Protein AF-A0A171C918-F1 (afdb_monomer_lite)

Foldseek 3Di:
DDPPPQDAPFDPDDPVVQLVVQQPDDPFKWKWKCLPRGIGTATADQPGDAQEDCDPCQVVCHPSHHDLVVFALDDPVPCRPRLLRNQLVCAVVVRQEIEMEIQPAVWDDCSACVVVPVNRHYSQSRHDAQGKYWYHYRVDDIDIHGHHPD

Radius of gyration: 14.29 Å; chains: 1; bounding box: 30×35×42 Å

Secondary structure (DSSP, 8-state):
--------------HHHHHHHHHT--SS-EEEEE-SS-EEEEE-STTS--SEE-SHHHHHT-TT-EEGGGSTT--TTTTTSHHHHHHHHHHHTT--EEEEEE--TT-S-TTTSSGGGTTSS-HHHHSPTT-EEEEEETTS-EEEEE----

Sequence (150 aa):
MLAATTPVLTHNTSGQACEVWTSQQTHLTSGVLDIQVDQIPLGSGENAGGFLSRDNNAALGVNGVVDWRSIPGMTKENYHHVEMQAAAYMRLNNIRLGRLYINYKSGACGYCDGRWYHGGVNIEDALPHGAQLWVTVAGGRTVRYVGNRS

Structure (mmCIF, N/CA/C/O backbone):
data_AF-A0A171C918-F1
#
_entry.id   AF-A0A171C918-F1
#
loop_
_atom_site.group_PDB
_atom_site.id
_atom_site.type_symbol
_atom_site.label_atom_id
_atom_site.label_alt_id
_atom_site.label_comp_id
_atom_site.label_asym_id
_atom_site.label_entity_id
_atom_site.label_seq_id
_atom_site.pdbx_PDB_ins_code
_atom_site.Cartn_x
_atom_site.Cartn_y
_atom_site.Cartn_z
_atom_site.occupancy
_atom_site.B_iso_or_equiv
_atom_site.auth_seq_id
_atom_site.auth_comp_id
_atom_site.auth_asym_id
_atom_site.auth_atom_id
_atom_site.pdbx_PDB_model_num
ATOM 1 N N . MET A 1 1 ? 3.866 -13.548 25.901 1.00 31.30 1 MET A N 1
ATOM 2 C CA . MET A 1 1 ? 4.312 -13.032 24.591 1.00 31.30 1 MET A CA 1
ATOM 3 C C . MET A 1 1 ? 3.409 -11.862 24.251 1.00 31.30 1 MET A C 1
ATOM 5 O O . MET A 1 1 ? 2.220 -12.081 24.077 1.00 31.30 1 MET A O 1
ATOM 9 N N . LEU A 1 2 ? 3.925 -10.636 24.298 1.00 29.80 2 LEU A N 1
ATOM 10 C CA . LEU A 1 2 ? 3.173 -9.426 23.959 1.00 29.80 2 LEU A CA 1
ATOM 11 C C . LEU A 1 2 ? 3.530 -9.062 22.520 1.00 29.80 2 LEU A C 1
ATOM 13 O O . LEU A 1 2 ? 4.706 -8.874 22.215 1.00 29.80 2 LEU A O 1
ATOM 17 N N . ALA A 1 3 ? 2.525 -9.042 21.645 1.00 34.91 3 ALA A N 1
ATOM 18 C CA . ALA A 1 3 ? 2.653 -8.539 20.287 1.00 34.91 3 ALA A CA 1
ATOM 19 C C . ALA A 1 3 ? 3.166 -7.096 20.356 1.00 34.91 3 ALA A C 1
ATOM 21 O O . ALA A 1 3 ? 2.568 -6.259 21.032 1.00 34.91 3 ALA A O 1
ATOM 22 N N . ALA A 1 4 ? 4.296 -6.824 19.708 1.00 36.75 4 ALA A N 1
ATOM 23 C CA . ALA A 1 4 ? 4.809 -5.474 19.567 1.00 36.75 4 ALA A CA 1
ATOM 24 C C . ALA A 1 4 ? 3.837 -4.698 18.671 1.00 36.75 4 ALA A C 1
ATOM 26 O O . ALA A 1 4 ? 3.878 -4.800 17.448 1.00 36.75 4 ALA A O 1
ATOM 27 N N . THR A 1 5 ? 2.919 -3.960 19.287 1.00 37.38 5 THR A N 1
ATOM 28 C CA . THR A 1 5 ? 2.162 -2.908 18.617 1.00 37.38 5 THR A CA 1
ATOM 29 C C . THR A 1 5 ? 3.162 -1.838 18.210 1.00 37.38 5 THR A C 1
ATOM 31 O O . THR A 1 5 ? 3.583 -1.041 19.050 1.00 37.38 5 THR A O 1
ATOM 34 N N . THR A 1 6 ? 3.594 -1.848 16.950 1.00 40.62 6 THR A N 1
ATOM 35 C CA . THR A 1 6 ? 4.313 -0.719 16.359 1.00 40.62 6 THR A CA 1
ATOM 36 C C . THR A 1 6 ? 3.424 0.514 16.535 1.00 40.62 6 THR A C 1
ATOM 38 O O . THR A 1 6 ? 2.308 0.514 16.010 1.00 40.62 6 THR A O 1
ATOM 41 N N . PRO A 1 7 ? 3.841 1.537 17.301 1.00 33.81 7 PRO A N 1
ATOM 42 C CA . PRO A 1 7 ? 3.036 2.733 17.463 1.00 33.81 7 PRO A CA 1
ATOM 43 C C . PRO A 1 7 ? 3.043 3.475 16.128 1.00 33.81 7 PRO A C 1
ATOM 45 O O . PRO A 1 7 ? 4.046 4.076 15.747 1.00 33.81 7 PRO A O 1
ATOM 48 N N . VAL A 1 8 ? 1.935 3.395 15.395 1.00 44.41 8 VAL A N 1
ATOM 49 C CA . VAL A 1 8 ? 1.686 4.300 14.277 1.00 44.41 8 VAL A CA 1
ATOM 50 C C . VAL A 1 8 ? 1.046 5.555 14.851 1.00 44.41 8 VAL A C 1
ATOM 52 O O . VAL A 1 8 ? 0.148 5.485 15.688 1.00 44.41 8 VAL A O 1
ATOM 55 N N . LEU A 1 9 ? 1.575 6.708 14.455 1.00 37.31 9 LEU A N 1
ATOM 56 C CA . LEU A 1 9 ? 1.106 8.012 14.894 1.00 37.31 9 LEU A CA 1
ATOM 57 C C . LEU A 1 9 ? -0.306 8.260 14.331 1.00 37.31 9 LEU A C 1
ATOM 59 O O . LEU A 1 9 ? -0.452 8.723 13.203 1.00 37.31 9 LEU A O 1
ATOM 63 N N . THR A 1 10 ? -1.331 7.940 15.118 1.00 37.72 10 THR A N 1
ATOM 64 C CA . THR A 1 10 ? -2.743 8.102 14.754 1.00 37.72 10 THR A CA 1
ATOM 65 C C . THR A 1 10 ? -3.112 9.572 14.566 1.00 37.72 10 THR A C 1
ATOM 67 O O . THR A 1 10 ? -3.018 10.352 15.518 1.00 37.72 10 THR A O 1
ATOM 70 N N . HIS A 1 11 ? -3.601 9.946 13.382 1.00 40.25 11 HIS A N 1
ATOM 71 C CA . HIS A 1 11 ? -4.280 11.224 13.145 1.00 40.25 11 HIS A CA 1
ATOM 72 C C . HIS A 1 11 ? -5.600 10.976 12.409 1.00 40.25 11 HIS A C 1
ATOM 74 O O . HIS A 1 11 ? -5.634 10.765 11.201 1.00 40.25 11 HIS A O 1
ATOM 80 N N . ASN A 1 12 ? -6.709 11.024 13.149 1.00 41.59 12 ASN A N 1
ATOM 81 C CA . ASN A 1 12 ? -8.053 10.997 12.579 1.00 41.59 12 ASN A CA 1
ATOM 82 C C . ASN A 1 12 ? -8.323 12.340 11.878 1.00 41.59 12 ASN A C 1
ATOM 84 O O . ASN A 1 12 ? -8.689 13.321 12.527 1.00 41.59 12 ASN A O 1
ATOM 88 N N . THR A 1 13 ? -8.076 12.411 10.570 1.00 53.38 13 THR A N 1
ATOM 89 C CA . THR A 1 13 ? -8.431 13.569 9.741 1.00 53.38 13 THR A CA 1
ATOM 90 C C . THR A 1 13 ? -9.342 13.146 8.584 1.00 53.38 13 THR A C 1
ATOM 92 O O . THR A 1 13 ? -9.686 11.977 8.438 1.00 53.38 13 THR A O 1
ATOM 95 N N . SER A 1 14 ? -9.852 14.084 7.791 1.00 62.09 14 SER A N 1
ATOM 96 C CA . SER A 1 14 ? -10.726 13.741 6.661 1.00 62.09 14 SER A CA 1
ATOM 97 C C . SER A 1 14 ? -9.904 13.296 5.446 1.00 62.09 14 SER A C 1
ATOM 99 O O . SER A 1 14 ? -8.754 13.702 5.288 1.00 62.09 14 SER A O 1
ATOM 101 N N . GLY A 1 15 ? -10.499 12.534 4.521 1.00 58.22 15 GLY A N 1
ATOM 102 C CA . GLY A 1 15 ? -9.825 12.160 3.268 1.00 58.22 15 GLY A CA 1
ATOM 103 C C . GLY A 1 15 ? -9.333 13.364 2.444 1.00 58.22 15 GLY A C 1
ATOM 104 O O . GLY A 1 15 ? -8.299 13.290 1.786 1.00 58.22 15 GLY A O 1
ATOM 105 N N . GLN A 1 16 ? -10.022 14.508 2.535 1.00 66.56 16 GLN A N 1
ATOM 106 C CA . GLN A 1 16 ? -9.586 15.767 1.920 1.00 66.56 16 GLN A CA 1
ATOM 107 C C . GLN A 1 16 ? -8.309 16.317 2.577 1.00 66.56 16 GLN A C 1
ATOM 109 O O . GLN A 1 16 ? -7.441 16.859 1.896 1.00 66.56 16 GLN A O 1
ATOM 114 N N . ALA A 1 17 ? -8.161 16.160 3.892 1.00 61.38 17 ALA A N 1
ATOM 115 C CA . ALA A 1 17 ? -6.951 16.561 4.595 1.00 61.38 17 ALA A CA 1
ATOM 116 C C . ALA A 1 17 ? -5.756 15.645 4.276 1.00 61.38 17 ALA A C 1
ATOM 118 O O . ALA A 1 17 ? -4.643 16.155 4.143 1.00 61.38 17 ALA A O 1
ATOM 119 N N . CYS A 1 18 ? -5.974 14.338 4.065 1.00 56.97 18 CYS A N 1
ATOM 120 C CA . CYS A 1 18 ? -4.938 13.420 3.562 1.00 56.97 18 CYS A CA 1
ATOM 121 C C . CYS A 1 18 ? -4.383 13.887 2.220 1.00 56.97 18 CYS A C 1
ATOM 123 O O . CYS A 1 18 ? -3.171 13.895 2.000 1.00 56.97 18 CYS A O 1
ATOM 125 N N . GLU A 1 19 ? -5.285 14.273 1.318 1.00 65.25 19 GLU A N 1
ATOM 126 C CA . GLU A 1 19 ? -4.944 14.734 -0.021 1.00 65.25 19 GLU A CA 1
ATOM 127 C C . GLU A 1 19 ? -4.115 16.024 0.031 1.00 65.25 19 GLU A C 1
ATOM 129 O O . GLU A 1 19 ? -3.059 16.101 -0.603 1.00 65.25 19 GLU A O 1
ATOM 134 N N . VAL A 1 20 ? -4.523 16.995 0.860 1.00 67.31 20 VAL A N 1
ATOM 135 C CA . VAL A 1 20 ? -3.756 18.231 1.080 1.00 67.31 20 VAL A CA 1
ATOM 136 C C . VAL A 1 20 ? -2.381 17.925 1.673 1.00 67.31 20 VAL A C 1
ATOM 138 O O . VAL A 1 20 ? -1.379 18.372 1.117 1.00 67.31 20 VAL A O 1
ATOM 141 N N . TRP A 1 21 ? -2.303 17.142 2.752 1.00 61.97 21 TRP A N 1
ATOM 142 C CA . TRP A 1 21 ? -1.031 16.827 3.410 1.00 61.97 21 TRP A CA 1
ATOM 143 C C . TRP A 1 21 ? -0.055 16.117 2.468 1.00 61.97 21 TRP A C 1
ATOM 145 O O . TRP A 1 21 ? 1.115 16.486 2.379 1.00 61.97 21 TRP A O 1
ATOM 155 N N . THR A 1 22 ? -0.559 15.151 1.701 1.00 60.28 22 THR A N 1
ATOM 156 C CA . THR A 1 22 ? 0.229 14.415 0.709 1.00 60.28 22 THR A CA 1
ATOM 157 C C . THR A 1 22 ? 0.736 15.345 -0.394 1.00 60.28 22 THR A C 1
ATOM 159 O O . THR A 1 22 ? 1.904 15.273 -0.772 1.00 60.28 22 THR A O 1
ATOM 162 N N . SER A 1 23 ? -0.103 16.269 -0.879 1.00 6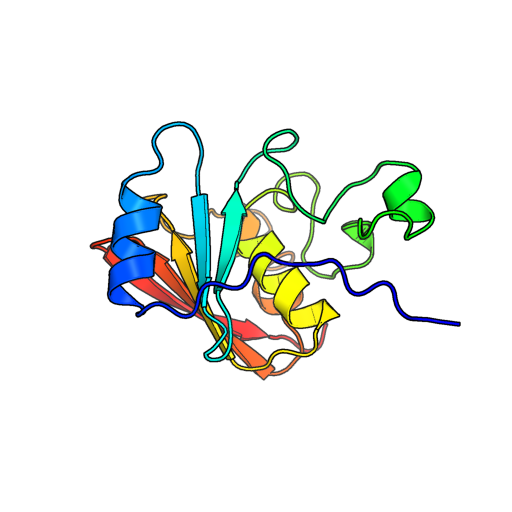1.53 23 SER A N 1
ATOM 163 C CA . SER A 1 23 ? 0.276 17.229 -1.927 1.00 61.53 23 SER A CA 1
ATOM 164 C C . SER A 1 23 ? 1.393 18.204 -1.521 1.00 61.53 23 SER A C 1
ATOM 166 O O . SER A 1 23 ? 2.064 18.755 -2.392 1.00 61.53 23 SER A O 1
ATOM 168 N N . GLN A 1 24 ? 1.611 18.405 -0.217 1.00 69.19 24 GLN A N 1
ATOM 169 C CA . GLN A 1 24 ? 2.633 19.304 0.332 1.00 69.19 24 GLN A CA 1
ATOM 170 C C . GLN A 1 24 ? 4.006 18.635 0.517 1.00 69.19 24 GLN A C 1
ATOM 172 O O . GLN A 1 24 ? 4.985 19.328 0.789 1.00 69.19 24 GLN A O 1
ATOM 177 N N . GLN A 1 25 ? 4.110 17.310 0.361 1.00 62.38 25 GLN A N 1
ATOM 178 C CA . GLN A 1 25 ? 5.384 16.591 0.451 1.00 62.38 25 GLN A CA 1
ATOM 179 C C . GLN A 1 25 ? 6.174 16.748 -0.860 1.00 62.38 25 GLN A C 1
ATOM 181 O O . GLN A 1 25 ? 5.711 16.325 -1.920 1.00 62.38 25 GLN A O 1
ATOM 186 N N . THR A 1 26 ? 7.363 17.360 -0.803 1.00 54.44 26 THR A N 1
ATOM 187 C CA . THR A 1 26 ? 8.119 17.805 -1.996 1.00 54.44 26 THR A CA 1
ATOM 188 C C . THR A 1 26 ? 9.366 16.984 -2.333 1.00 54.44 26 THR A C 1
ATOM 190 O O . THR A 1 26 ? 9.903 17.142 -3.427 1.00 54.44 26 THR A O 1
ATOM 193 N N . HIS A 1 27 ? 9.848 16.121 -1.432 1.00 48.88 27 HIS A N 1
ATOM 194 C CA . HIS A 1 27 ? 11.166 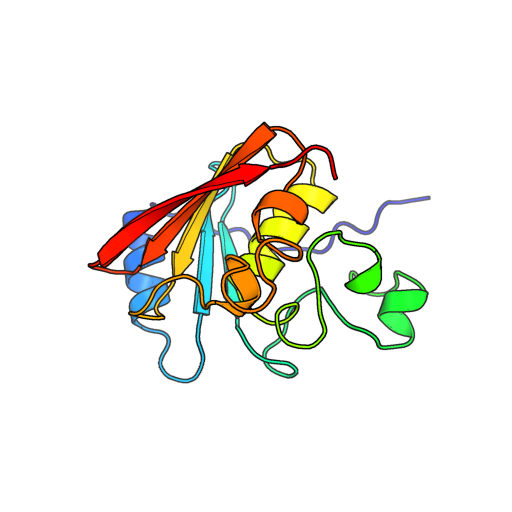15.482 -1.583 1.00 48.88 27 HIS A CA 1
ATOM 195 C C . HIS A 1 27 ? 11.130 13.990 -1.951 1.00 48.88 27 HIS A C 1
ATOM 197 O O . HIS A 1 27 ? 12.146 13.470 -2.403 1.00 48.88 27 HIS A O 1
ATOM 203 N N . LEU A 1 28 ? 9.984 13.311 -1.816 1.00 62.25 28 LEU A N 1
ATOM 204 C CA . LEU A 1 28 ? 9.794 11.889 -2.136 1.00 62.25 28 LEU A CA 1
ATOM 205 C C . LEU A 1 28 ? 8.356 11.634 -2.618 1.00 62.25 28 LEU A C 1
ATOM 207 O O . LEU A 1 28 ? 7.458 12.444 -2.371 1.00 62.25 28 LEU A O 1
ATOM 211 N N . THR A 1 29 ? 8.123 10.501 -3.295 1.00 67.38 29 THR A N 1
ATOM 212 C CA . THR A 1 29 ? 6.742 10.016 -3.449 1.00 67.38 29 THR A CA 1
ATOM 213 C C . THR A 1 29 ? 6.229 9.668 -2.056 1.00 67.38 29 THR A C 1
ATOM 215 O O . THR A 1 29 ? 6.830 8.851 -1.368 1.00 67.38 29 THR A O 1
ATOM 218 N N . SER A 1 30 ? 5.150 10.305 -1.630 1.00 80.75 30 SER A N 1
ATOM 219 C CA . SER A 1 30 ? 4.558 10.154 -0.304 1.00 80.75 30 SER A CA 1
ATOM 220 C C . SER A 1 30 ? 3.091 9.790 -0.440 1.00 80.75 30 SER A C 1
ATOM 222 O O . SER A 1 30 ? 2.457 10.083 -1.460 1.00 80.75 30 SER A O 1
ATOM 224 N N . GLY A 1 31 ? 2.548 9.174 0.602 1.00 82.75 31 GLY A N 1
ATOM 225 C CA . GLY A 1 31 ? 1.130 8.902 0.672 1.00 82.75 31 GLY A CA 1
ATOM 226 C C . GLY A 1 31 ? 0.593 8.768 2.083 1.00 82.75 31 GLY A C 1
ATOM 227 O O . GLY A 1 31 ? 1.342 8.680 3.051 1.00 82.75 31 GLY A O 1
ATOM 228 N N . VAL A 1 32 ? -0.730 8.754 2.178 1.00 87.31 32 VAL A N 1
ATOM 229 C CA . VAL A 1 32 ? -1.465 8.468 3.411 1.00 87.31 32 VAL A CA 1
ATOM 230 C C . VAL A 1 32 ? -2.443 7.353 3.120 1.00 87.31 32 VAL A C 1
ATOM 232 O O . VAL A 1 32 ? -3.305 7.496 2.251 1.00 87.31 32 VAL A O 1
ATOM 235 N N . LEU A 1 33 ? -2.307 6.244 3.837 1.00 90.56 33 LEU A N 1
ATOM 236 C CA . LEU A 1 33 ? -3.294 5.178 3.837 1.00 90.56 33 LEU A CA 1
ATOM 237 C C . LEU A 1 33 ? -4.354 5.490 4.898 1.00 90.56 33 LEU A C 1
ATOM 239 O O . LEU A 1 33 ? -4.087 5.384 6.088 1.00 90.56 33 LEU A O 1
ATOM 243 N N . ASP A 1 34 ? -5.552 5.843 4.453 1.00 90.31 34 ASP A N 1
ATOM 244 C CA . ASP A 1 34 ? -6.756 5.962 5.272 1.00 90.31 34 ASP A CA 1
ATOM 245 C C . ASP A 1 34 ? -7.451 4.596 5.360 1.00 90.31 34 ASP A C 1
ATOM 247 O O . ASP A 1 34 ? -7.860 4.020 4.346 1.00 90.31 34 ASP A O 1
ATOM 251 N N . ILE A 1 35 ? -7.568 4.063 6.575 1.00 87.44 35 ILE A N 1
ATOM 252 C CA . ILE A 1 35 ? -8.218 2.777 6.871 1.00 87.44 35 ILE A CA 1
ATOM 253 C C . ILE A 1 35 ? -9.526 2.967 7.653 1.00 87.44 35 ILE A C 1
ATOM 255 O O . ILE A 1 35 ? -9.967 2.062 8.362 1.00 87.44 35 ILE A O 1
ATOM 259 N N . GLN A 1 36 ? -10.152 4.142 7.517 1.00 82.62 36 GLN A N 1
ATOM 260 C CA . GLN A 1 36 ? -11.382 4.622 8.166 1.00 82.62 36 GLN A CA 1
ATOM 261 C C . GLN A 1 36 ? -11.249 4.944 9.654 1.00 82.62 36 GLN A C 1
ATOM 263 O O . GLN A 1 36 ? -11.843 5.908 10.129 1.00 82.62 36 GLN A O 1
ATOM 268 N N . VAL A 1 37 ? -10.507 4.129 10.399 1.00 79.19 37 VAL A N 1
ATOM 269 C CA . VAL A 1 37 ? -10.289 4.320 11.842 1.00 79.19 37 VAL A CA 1
ATOM 270 C C . VAL A 1 37 ? -8.955 4.989 12.153 1.00 79.19 37 VAL A C 1
ATOM 272 O O . VAL A 1 37 ? -8.763 5.469 13.267 1.00 79.19 37 VAL A O 1
ATOM 275 N N . ASP A 1 38 ? -8.047 5.009 11.179 1.00 80.50 38 ASP A N 1
ATOM 276 C CA . ASP A 1 38 ? -6.711 5.570 11.316 1.00 80.50 38 ASP A CA 1
ATOM 277 C C . ASP A 1 38 ? -6.137 5.986 9.957 1.00 80.50 38 ASP A C 1
ATOM 279 O O . ASP A 1 38 ? -6.655 5.611 8.898 1.00 80.50 38 ASP A O 1
ATOM 283 N N . GLN A 1 39 ? -5.049 6.747 10.006 1.00 82.06 39 GLN A N 1
ATOM 284 C CA . GLN A 1 39 ? -4.301 7.211 8.857 1.00 82.06 39 GLN A CA 1
ATOM 285 C C . GLN A 1 39 ? -2.811 6.974 9.028 1.00 82.06 39 GLN A C 1
ATOM 287 O O . GLN A 1 39 ? -2.179 7.459 9.963 1.00 82.06 39 GLN A O 1
ATOM 292 N N . ILE A 1 40 ? -2.247 6.255 8.067 1.00 84.31 40 ILE A N 1
ATOM 293 C CA . ILE A 1 40 ? -0.875 5.775 8.111 1.00 84.31 40 ILE A CA 1
ATOM 294 C C . ILE A 1 40 ? -0.058 6.574 7.091 1.00 84.31 40 ILE A C 1
ATOM 296 O O . ILE A 1 40 ? -0.256 6.387 5.884 1.00 84.31 40 ILE A O 1
ATOM 300 N N . PRO A 1 41 ? 0.841 7.477 7.522 1.00 84.38 41 PRO A N 1
ATOM 301 C CA . PRO A 1 41 ? 1.739 8.166 6.606 1.00 84.38 41 PRO A CA 1
ATOM 302 C C . PRO A 1 41 ? 2.790 7.191 6.062 1.00 84.38 41 PRO A C 1
ATOM 304 O O . PRO A 1 41 ? 3.397 6.428 6.812 1.00 84.38 41 PRO A O 1
ATOM 307 N N . LEU A 1 42 ? 3.016 7.234 4.751 1.00 84.25 42 LEU A N 1
ATOM 308 C CA . LEU A 1 42 ? 3.945 6.374 4.022 1.00 84.25 42 LEU A CA 1
ATOM 309 C C . LEU A 1 42 ? 4.864 7.224 3.139 1.00 84.25 42 LEU A C 1
ATOM 311 O O . LEU A 1 42 ? 4.435 8.195 2.510 1.00 84.25 42 LEU A O 1
ATOM 315 N N . GLY A 1 43 ? 6.134 6.838 3.064 1.00 77.62 43 GLY A N 1
ATOM 316 C CA . GLY A 1 43 ? 7.135 7.458 2.198 1.00 77.62 43 GLY A CA 1
ATOM 317 C C . GLY A 1 43 ? 7.763 6.424 1.276 1.00 77.62 43 GLY A C 1
ATOM 318 O O . GLY A 1 43 ? 8.005 5.294 1.687 1.00 77.62 43 GLY A O 1
ATOM 319 N N . SER A 1 44 ? 8.018 6.803 0.026 1.00 75.19 44 SER A N 1
ATOM 320 C CA . SER A 1 44 ? 8.702 5.959 -0.947 1.00 75.19 44 SER A CA 1
ATOM 321 C C . SER A 1 44 ? 10.208 6.159 -0.880 1.00 75.19 44 SER A C 1
ATOM 323 O O . SER A 1 44 ? 10.680 7.292 -0.953 1.00 75.19 44 SER A O 1
ATOM 325 N N . GLY A 1 45 ? 10.960 5.060 -0.864 1.00 67.50 45 GLY A N 1
ATOM 326 C CA . GLY A 1 45 ? 12.418 5.057 -1.002 1.00 67.50 45 GLY A CA 1
ATOM 327 C C . GLY A 1 45 ? 13.097 4.102 -0.030 1.00 67.50 45 GLY A C 1
ATOM 328 O O . GLY A 1 45 ? 12.678 3.970 1.114 1.00 67.50 45 GLY A O 1
ATOM 329 N N . GLU A 1 46 ? 14.185 3.465 -0.466 1.00 61.44 46 GLU A N 1
ATOM 330 C CA . GLU A 1 46 ? 14.913 2.468 0.338 1.00 61.44 46 GLU A CA 1
ATOM 331 C C . GLU A 1 46 ? 15.424 3.026 1.682 1.00 61.44 46 GLU A C 1
ATOM 333 O O . GLU A 1 46 ? 15.558 2.280 2.646 1.00 61.44 46 GLU A O 1
ATOM 338 N N . ASN A 1 47 ? 15.646 4.347 1.753 1.00 58.88 47 ASN A N 1
ATOM 339 C CA . ASN A 1 47 ? 16.103 5.078 2.943 1.00 58.88 47 ASN A CA 1
ATOM 340 C C . ASN A 1 47 ? 15.066 6.084 3.483 1.00 58.88 47 ASN A C 1
ATOM 342 O O . ASN A 1 47 ? 15.379 6.880 4.364 1.00 58.88 47 ASN A O 1
ATOM 346 N N . ALA A 1 48 ? 13.849 6.098 2.931 1.00 55.38 48 ALA A N 1
ATOM 347 C CA . ALA A 1 48 ? 12.813 7.087 3.245 1.00 55.38 48 ALA A CA 1
ATOM 348 C C . ALA A 1 48 ? 12.013 6.777 4.521 1.00 55.38 48 ALA A C 1
ATOM 350 O O . ALA A 1 48 ? 11.127 7.544 4.898 1.00 55.38 48 ALA A O 1
ATOM 351 N N . GLY A 1 49 ? 12.316 5.653 5.174 1.00 55.06 49 GLY A N 1
ATOM 352 C CA . GLY A 1 49 ? 11.466 5.069 6.203 1.00 55.06 49 GLY A CA 1
ATOM 353 C C . GLY A 1 49 ? 10.376 4.167 5.612 1.00 55.06 49 GLY A C 1
ATOM 354 O O . GLY A 1 49 ? 10.036 4.242 4.434 1.00 55.06 49 GLY A O 1
ATOM 355 N N . GLY A 1 50 ? 9.878 3.267 6.456 1.00 65.94 50 GLY A N 1
ATOM 356 C CA . GLY A 1 50 ? 8.935 2.197 6.130 1.00 65.94 50 GLY A CA 1
ATOM 357 C C . GLY A 1 50 ? 9.085 1.060 7.144 1.00 65.94 50 GLY A C 1
ATOM 358 O O . GLY A 1 50 ? 10.056 1.025 7.897 1.00 65.94 50 GLY A O 1
ATOM 359 N N . PHE A 1 51 ? 8.132 0.129 7.189 1.00 77.19 51 PHE A N 1
ATOM 360 C CA . PHE A 1 51 ? 8.205 -1.042 8.080 1.00 77.19 51 PHE A CA 1
ATOM 361 C C . PHE A 1 51 ? 8.675 -2.310 7.347 1.00 77.19 51 PHE A C 1
ATOM 363 O O . PHE A 1 51 ? 8.698 -3.388 7.929 1.00 77.19 51 PHE A O 1
ATOM 370 N N . LEU A 1 52 ? 9.052 -2.193 6.071 1.00 82.25 52 LEU A N 1
ATOM 371 C CA . LEU A 1 52 ? 9.529 -3.292 5.236 1.00 82.25 52 LEU A CA 1
ATOM 372 C C . LEU A 1 52 ? 11.026 -3.137 4.970 1.00 82.25 52 LEU A C 1
ATOM 374 O O . LEU A 1 52 ? 11.465 -2.098 4.482 1.00 82.25 52 LEU A O 1
ATOM 378 N N . SER A 1 53 ? 11.808 -4.174 5.253 1.00 79.62 53 SER A N 1
ATOM 379 C CA . SER A 1 53 ? 13.258 -4.178 5.023 1.00 79.62 53 SER A CA 1
ATOM 380 C C . SER A 1 53 ? 13.742 -5.576 4.635 1.00 79.62 53 SER A C 1
ATOM 382 O O . SER A 1 53 ? 12.974 -6.531 4.558 1.00 79.62 53 SER A O 1
ATOM 384 N N . ARG A 1 54 ? 15.038 -5.688 4.350 1.00 73.62 54 ARG A N 1
ATOM 385 C CA . ARG A 1 54 ? 15.774 -6.944 4.144 1.00 73.62 54 ARG A CA 1
ATOM 386 C C . ARG A 1 54 ? 16.911 -7.120 5.164 1.00 73.62 54 ARG A C 1
ATOM 388 O O . ARG A 1 54 ? 17.660 -8.094 5.095 1.00 73.62 54 ARG A O 1
ATOM 395 N N . ASP A 1 55 ? 17.080 -6.176 6.081 1.00 74.25 55 ASP A N 1
ATOM 396 C CA . ASP A 1 55 ? 18.113 -6.275 7.106 1.00 74.25 55 ASP A CA 1
ATOM 397 C C . ASP A 1 55 ? 17.850 -7.426 8.096 1.00 74.25 55 ASP A C 1
ATOM 399 O O . ASP A 1 55 ? 16.795 -8.069 8.115 1.00 74.25 55 ASP A O 1
ATOM 403 N N . ASN A 1 56 ? 18.845 -7.700 8.937 1.00 69.56 56 ASN A N 1
ATOM 404 C CA . ASN A 1 56 ? 18.745 -8.756 9.940 1.00 69.56 56 ASN A CA 1
ATOM 405 C C . ASN A 1 56 ? 17.639 -8.486 10.973 1.00 69.56 56 ASN A C 1
ATOM 407 O O . ASN A 1 56 ? 17.140 -9.439 11.566 1.00 69.56 56 ASN A O 1
ATOM 411 N N . ASN A 1 57 ? 17.225 -7.231 11.180 1.00 69.38 57 ASN A N 1
ATOM 412 C CA . ASN A 1 57 ? 16.127 -6.921 12.092 1.00 69.38 57 ASN A CA 1
ATOM 413 C C . ASN A 1 57 ? 14.790 -7.394 11.506 1.00 69.38 57 ASN A C 1
ATOM 415 O O . ASN A 1 57 ? 13.991 -7.990 12.224 1.00 69.38 57 ASN A O 1
ATOM 419 N N . ALA A 1 58 ? 14.598 -7.222 10.197 1.00 70.00 58 ALA A N 1
ATOM 420 C CA . ALA A 1 58 ? 13.441 -7.716 9.455 1.00 70.00 58 ALA A CA 1
ATOM 421 C C . ALA A 1 58 ? 13.340 -9.250 9.479 1.00 70.00 58 ALA A C 1
ATOM 423 O O . ALA A 1 58 ? 12.263 -9.803 9.694 1.00 70.00 58 ALA A O 1
ATOM 424 N N . ALA A 1 59 ? 14.474 -9.942 9.315 1.00 64.12 59 ALA A N 1
ATOM 425 C CA . ALA A 1 59 ? 14.535 -11.405 9.381 1.00 64.12 59 ALA A CA 1
ATOM 426 C C . ALA A 1 59 ? 14.195 -11.955 10.778 1.00 64.12 59 ALA A C 1
ATOM 428 O O . ALA A 1 59 ? 13.669 -13.060 10.901 1.00 64.12 59 ALA A O 1
ATOM 429 N N . LEU A 1 60 ? 14.498 -11.187 11.827 1.00 66.25 60 LEU A N 1
ATOM 430 C CA . LEU A 1 60 ? 14.234 -11.543 13.222 1.00 66.25 60 LEU A CA 1
ATOM 431 C C . LEU A 1 60 ? 12.894 -10.991 13.743 1.00 66.25 60 LEU A C 1
ATOM 433 O O . LEU A 1 60 ? 12.525 -11.290 14.878 1.00 66.25 60 LEU A O 1
ATOM 437 N N . GLY A 1 61 ? 12.170 -10.192 12.948 1.00 64.06 61 GLY A N 1
ATOM 438 C CA . GLY A 1 61 ? 10.915 -9.546 13.346 1.00 64.06 61 GLY A CA 1
ATOM 439 C C . GLY A 1 61 ? 11.067 -8.563 14.512 1.00 64.06 61 GLY A C 1
ATOM 440 O O . GLY A 1 61 ? 10.131 -8.367 15.289 1.00 64.06 61 GLY A O 1
ATOM 441 N N . VAL A 1 62 ? 12.253 -7.976 14.684 1.00 62.62 62 VAL A N 1
ATOM 442 C CA . VAL A 1 62 ? 12.547 -7.049 15.786 1.00 62.62 62 VAL A CA 1
ATOM 443 C C . VAL A 1 62 ? 12.351 -5.598 15.341 1.00 62.62 62 VAL A C 1
ATOM 445 O O . VAL A 1 62 ? 12.527 -5.256 14.174 1.00 62.62 62 VAL A O 1
ATOM 448 N N . ASN A 1 63 ? 11.970 -4.730 16.283 1.00 64.75 63 ASN A N 1
ATOM 449 C CA . ASN A 1 63 ? 11.710 -3.297 16.065 1.00 64.75 63 ASN A CA 1
ATOM 450 C C . ASN A 1 63 ? 10.564 -2.971 15.088 1.00 64.75 63 ASN A C 1
ATOM 452 O O . ASN A 1 63 ? 10.524 -1.877 14.531 1.00 64.75 63 ASN A O 1
ATOM 456 N N . GLY A 1 64 ? 9.620 -3.898 14.891 1.00 68.31 64 GLY A N 1
ATOM 457 C CA . GLY A 1 64 ? 8.446 -3.663 14.043 1.00 68.31 64 GLY A CA 1
ATOM 458 C C . GLY A 1 64 ? 8.750 -3.645 12.541 1.00 68.31 64 GLY A C 1
ATOM 459 O O . GLY A 1 64 ? 7.923 -3.163 11.771 1.00 68.31 64 GLY A O 1
ATOM 460 N N . VAL A 1 65 ? 9.915 -4.161 12.133 1.00 77.00 65 VAL A N 1
ATOM 461 C CA . VAL A 1 65 ? 10.328 -4.285 10.732 1.00 77.00 65 VAL A CA 1
ATOM 462 C C . VAL A 1 65 ? 10.034 -5.699 10.227 1.00 77.00 65 VAL A C 1
ATOM 464 O O . VAL A 1 65 ? 10.271 -6.683 10.925 1.00 77.00 65 VAL A O 1
ATOM 467 N N . VAL A 1 66 ? 9.523 -5.802 9.004 1.00 83.19 66 VAL A N 1
ATOM 468 C CA . VAL A 1 66 ? 9.070 -7.042 8.367 1.00 83.19 66 VAL A CA 1
ATOM 469 C C . VAL A 1 66 ? 9.898 -7.316 7.114 1.00 83.19 66 VAL A C 1
ATOM 471 O O . VAL A 1 66 ? 10.158 -6.405 6.325 1.00 83.19 66 VAL A O 1
ATOM 474 N N . ASP A 1 67 ? 10.315 -8.572 6.909 1.00 87.75 67 ASP A N 1
ATOM 475 C CA . ASP A 1 67 ? 10.959 -8.974 5.652 1.00 87.75 67 ASP A CA 1
ATOM 476 C C . ASP A 1 67 ? 9.934 -8.925 4.519 1.00 87.75 67 ASP A C 1
ATOM 478 O O . ASP A 1 67 ? 8.977 -9.705 4.504 1.00 87.75 67 ASP A O 1
ATOM 482 N N . TRP A 1 68 ? 10.139 -8.036 3.546 1.00 87.06 68 TRP A N 1
ATOM 483 C CA . TRP A 1 68 ? 9.222 -7.882 2.414 1.00 87.06 68 TRP A CA 1
ATOM 484 C C . TRP A 1 68 ? 9.051 -9.173 1.606 1.00 87.06 68 TRP A C 1
ATOM 486 O O . TRP A 1 68 ? 8.003 -9.377 1.006 1.00 87.06 68 TRP A O 1
ATOM 496 N N . ARG A 1 69 ? 10.026 -10.095 1.636 1.00 88.44 69 ARG A N 1
ATOM 497 C CA . ARG A 1 69 ? 9.927 -11.399 0.951 1.00 88.44 69 ARG A CA 1
ATOM 498 C C . ARG A 1 69 ? 8.865 -12.321 1.549 1.00 88.44 69 ARG A C 1
ATOM 500 O O . ARG A 1 69 ? 8.506 -13.309 0.919 1.00 88.44 69 ARG A O 1
ATOM 507 N N . SER A 1 70 ? 8.380 -12.020 2.753 1.00 88.19 70 SER A N 1
ATOM 508 C CA . SER A 1 70 ? 7.256 -12.734 3.369 1.00 88.19 70 SER A CA 1
ATOM 509 C C . SER A 1 70 ? 5.888 -12.267 2.857 1.00 88.19 70 SER A C 1
ATOM 511 O O . SER A 1 70 ? 4.878 -12.915 3.135 1.00 88.19 70 SER A O 1
ATOM 513 N N . ILE A 1 71 ? 5.841 -11.164 2.102 1.00 89.94 71 ILE A N 1
ATOM 514 C CA . ILE A 1 71 ? 4.617 -10.602 1.536 1.00 89.94 71 ILE A CA 1
ATOM 515 C C . ILE A 1 71 ? 4.543 -10.961 0.043 1.00 89.94 71 ILE A C 1
ATOM 517 O O . ILE A 1 71 ? 5.460 -10.618 -0.709 1.00 89.94 71 ILE A O 1
ATOM 521 N N . PRO A 1 72 ? 3.474 -11.634 -0.424 1.00 91.56 72 PRO A N 1
ATOM 522 C CA . PRO A 1 72 ? 3.311 -11.921 -1.847 1.00 91.56 72 PRO A CA 1
ATOM 523 C C . PRO A 1 72 ? 3.243 -10.635 -2.682 1.00 91.56 72 PRO A C 1
ATOM 525 O O . PRO A 1 72 ? 2.856 -9.580 -2.186 1.00 91.56 72 PRO A O 1
ATOM 528 N N . GLY A 1 73 ? 3.647 -10.707 -3.951 1.00 89.19 73 GLY A N 1
ATOM 529 C CA . GLY A 1 73 ? 3.642 -9.546 -4.850 1.00 89.19 73 GLY A CA 1
ATOM 530 C C . GLY A 1 73 ? 4.736 -8.505 -4.580 1.00 89.19 73 GLY A C 1
ATOM 531 O O . GLY A 1 73 ? 4.781 -7.484 -5.265 1.00 89.19 73 GLY A O 1
ATOM 532 N N . MET A 1 74 ? 5.637 -8.734 -3.618 1.00 90.06 74 MET A N 1
ATOM 533 C CA . MET A 1 74 ? 6.759 -7.830 -3.356 1.00 90.06 74 MET A CA 1
ATOM 534 C C . MET A 1 74 ? 8.040 -8.234 -4.079 1.00 90.06 74 MET A C 1
ATOM 536 O O . MET A 1 74 ? 8.396 -9.410 -4.168 1.00 90.06 74 MET A O 1
ATOM 540 N N . THR A 1 75 ? 8.767 -7.226 -4.550 1.00 88.00 75 THR A N 1
ATOM 541 C CA . THR A 1 75 ? 10.077 -7.338 -5.196 1.00 88.00 75 THR A CA 1
ATOM 542 C C . THR A 1 75 ? 11.027 -6.275 -4.661 1.00 88.00 75 THR A C 1
ATOM 544 O O . THR A 1 75 ? 10.621 -5.338 -3.972 1.00 88.00 75 THR A O 1
ATOM 547 N N . LYS A 1 76 ? 12.314 -6.382 -5.014 1.00 85.81 76 LYS A N 1
ATOM 548 C CA . LYS A 1 76 ? 13.310 -5.355 -4.671 1.00 85.81 76 LYS A CA 1
ATOM 549 C C . LYS A 1 76 ? 12.960 -3.999 -5.284 1.00 85.81 76 LYS A C 1
ATOM 551 O O . LYS A 1 76 ? 13.213 -2.970 -4.671 1.00 85.81 76 LYS A O 1
ATOM 556 N N . GLU A 1 77 ? 12.362 -4.011 -6.468 1.00 85.38 77 GLU A N 1
ATOM 557 C CA . GLU A 1 77 ? 12.017 -2.815 -7.227 1.00 85.38 77 GLU A CA 1
ATOM 558 C C . GLU A 1 77 ? 10.775 -2.101 -6.686 1.00 85.38 77 GLU A C 1
ATOM 560 O O . GLU A 1 77 ? 10.590 -0.933 -7.008 1.00 85.38 77 GLU A O 1
ATOM 565 N N . ASN A 1 78 ? 9.915 -2.772 -5.904 1.00 88.38 78 ASN A N 1
ATOM 566 C CA . ASN A 1 78 ? 8.622 -2.207 -5.510 1.00 88.38 78 ASN A CA 1
ATOM 567 C C . ASN A 1 78 ? 8.356 -2.150 -3.999 1.00 88.38 78 ASN A C 1
ATOM 569 O O . ASN A 1 78 ? 7.502 -1.365 -3.595 1.00 88.38 78 ASN A O 1
ATOM 573 N N . TYR A 1 79 ? 9.062 -2.918 -3.156 1.00 87.31 79 TYR A N 1
ATOM 574 C CA . TYR A 1 79 ? 8.709 -3.042 -1.730 1.00 87.31 79 TYR A CA 1
ATOM 575 C C . TYR A 1 79 ? 8.711 -1.698 -0.991 1.00 87.31 79 TYR A C 1
ATOM 577 O O . TYR A 1 79 ? 7.968 -1.500 -0.032 1.00 87.31 79 TYR A O 1
ATOM 585 N N . HIS A 1 80 ? 9.562 -0.778 -1.443 1.00 86.12 80 HIS A N 1
ATOM 586 C CA . HIS A 1 80 ? 9.743 0.538 -0.857 1.00 86.12 80 HIS A CA 1
ATOM 587 C C . HIS A 1 80 ? 8.774 1.580 -1.429 1.00 86.12 80 HIS A C 1
ATOM 589 O O . HIS A 1 80 ? 8.791 2.710 -0.957 1.00 86.12 80 HIS A O 1
ATOM 595 N N . HIS A 1 81 ? 7.933 1.244 -2.411 1.00 89.25 81 HIS A N 1
ATOM 596 C CA . HIS A 1 81 ? 6.906 2.145 -2.933 1.00 89.25 81 HIS A CA 1
ATOM 597 C C . HIS A 1 81 ? 5.702 2.221 -1.986 1.00 89.25 81 HIS A C 1
ATOM 599 O O . HIS A 1 81 ? 5.335 1.239 -1.335 1.00 89.25 81 HIS A O 1
ATOM 605 N N . VAL A 1 82 ? 5.060 3.388 -1.918 1.00 89.94 82 VAL A N 1
ATOM 606 C CA . VAL A 1 82 ? 3.959 3.652 -0.974 1.00 89.94 82 VAL A CA 1
ATOM 607 C C . VAL A 1 82 ? 2.760 2.726 -1.183 1.00 89.94 82 VAL A C 1
ATOM 609 O O . VAL A 1 82 ? 2.107 2.344 -0.216 1.00 89.94 82 VAL A O 1
ATOM 612 N N . GLU A 1 83 ? 2.493 2.307 -2.419 1.00 92.81 83 GLU A N 1
ATOM 613 C CA . GLU A 1 83 ? 1.412 1.385 -2.769 1.00 92.81 83 GLU A CA 1
ATOM 614 C C . GLU A 1 83 ? 1.636 0.002 -2.157 1.00 92.81 83 GLU A C 1
ATOM 616 O O . GLU A 1 83 ? 0.722 -0.588 -1.579 1.00 92.81 83 GLU A O 1
ATOM 621 N N . MET A 1 84 ? 2.874 -0.486 -2.239 1.00 92.69 84 MET A N 1
ATOM 622 C CA . MET A 1 84 ? 3.258 -1.799 -1.728 1.00 92.69 84 MET A CA 1
ATOM 623 C C . MET A 1 84 ? 3.330 -1.792 -0.202 1.00 92.69 84 MET A C 1
ATOM 625 O O . MET A 1 84 ? 2.834 -2.719 0.442 1.00 92.69 84 MET A O 1
ATOM 629 N N . GLN A 1 85 ? 3.857 -0.717 0.390 1.00 91.62 85 GLN A N 1
ATOM 630 C CA . GLN A 1 85 ? 3.836 -0.528 1.841 1.00 91.62 85 GLN A CA 1
ATOM 631 C C . GLN A 1 85 ? 2.401 -0.479 2.387 1.00 91.62 85 GLN A C 1
ATOM 633 O O . GLN A 1 85 ? 2.109 -1.127 3.392 1.00 91.62 85 GLN A O 1
ATOM 638 N N . ALA A 1 86 ? 1.482 0.217 1.708 1.00 93.75 86 ALA A N 1
ATOM 639 C CA . ALA A 1 86 ? 0.074 0.260 2.098 1.00 93.75 86 ALA A CA 1
ATOM 640 C C . ALA A 1 86 ? -0.585 -1.126 2.036 1.00 93.75 86 ALA A C 1
ATOM 642 O O . ALA A 1 86 ? -1.246 -1.540 2.990 1.00 93.75 86 ALA A O 1
ATOM 643 N N . ALA A 1 87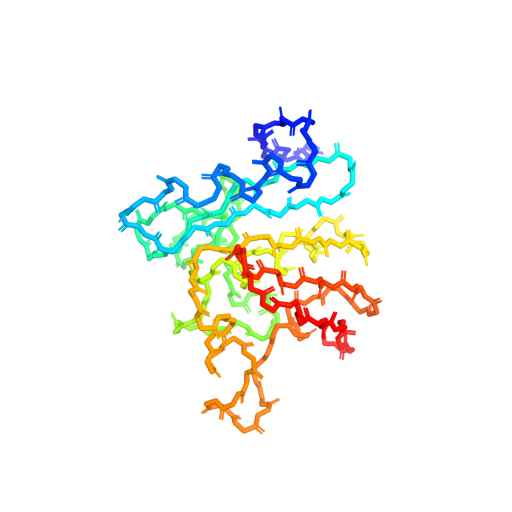 ? -0.374 -1.863 0.941 1.00 95.12 87 ALA A N 1
ATOM 644 C CA . ALA A 1 87 ? -0.928 -3.203 0.770 1.00 95.12 87 ALA A CA 1
ATOM 645 C C . ALA A 1 87 ? -0.421 -4.179 1.847 1.00 95.12 87 ALA A C 1
ATOM 647 O O . ALA A 1 87 ? -1.229 -4.856 2.489 1.00 95.12 87 ALA A O 1
ATOM 648 N N . ALA A 1 88 ? 0.888 -4.185 2.130 1.00 92.88 88 ALA A N 1
ATOM 649 C CA . ALA A 1 88 ? 1.446 -4.988 3.219 1.00 92.88 88 ALA A CA 1
ATOM 650 C C . ALA A 1 88 ? 0.904 -4.584 4.586 1.00 92.88 88 ALA A C 1
ATOM 652 O O . ALA A 1 88 ? 0.608 -5.463 5.396 1.00 92.88 88 ALA A O 1
ATOM 653 N N . TYR A 1 89 ? 0.746 -3.283 4.849 1.00 92.31 89 TYR A N 1
ATOM 654 C CA . TYR A 1 89 ? 0.203 -2.818 6.121 1.00 92.31 89 TYR A CA 1
ATOM 655 C C . TYR A 1 89 ? -1.210 -3.365 6.313 1.00 92.31 89 TYR A C 1
ATOM 657 O O . TYR A 1 89 ? -1.528 -3.925 7.364 1.00 92.31 89 TYR A O 1
ATOM 665 N N . MET A 1 90 ? -2.038 -3.290 5.267 1.00 94.88 90 MET A N 1
ATOM 666 C CA . MET A 1 90 ? -3.368 -3.888 5.282 1.00 94.88 90 MET A CA 1
ATOM 667 C C . MET A 1 90 ? -3.315 -5.403 5.503 1.00 94.88 90 MET A C 1
ATOM 669 O O . MET A 1 90 ? -4.089 -5.915 6.309 1.00 94.88 90 MET A O 1
ATOM 673 N N . ARG A 1 91 ? -2.402 -6.126 4.841 1.00 94.19 91 ARG A N 1
ATOM 674 C CA . ARG A 1 91 ? -2.269 -7.589 4.964 1.00 94.19 91 ARG A CA 1
ATOM 675 C C . ARG A 1 91 ? -1.882 -8.026 6.367 1.00 94.19 91 ARG A C 1
ATOM 677 O O . ARG A 1 91 ? -2.561 -8.870 6.948 1.00 94.19 91 ARG A O 1
ATOM 684 N N . LEU A 1 92 ? -0.833 -7.429 6.917 1.00 90.81 92 LEU A N 1
ATOM 685 C CA . LEU A 1 92 ? -0.299 -7.771 8.235 1.00 90.81 92 LEU A CA 1
ATOM 686 C C . LEU A 1 92 ? -1.285 -7.458 9.364 1.00 90.81 92 LEU A C 1
ATOM 688 O O . LEU A 1 92 ? -1.287 -8.147 10.379 1.00 90.81 92 LEU A O 1
ATOM 692 N N . ASN A 1 93 ? -2.157 -6.467 9.160 1.00 90.69 93 ASN A N 1
ATOM 693 C CA . ASN A 1 93 ? -3.177 -6.064 10.128 1.00 90.69 93 ASN A CA 1
ATOM 694 C C . ASN A 1 93 ? -4.593 -6.563 9.772 1.00 90.69 93 ASN A C 1
ATOM 696 O O . ASN A 1 93 ? -5.561 -6.177 10.424 1.00 90.69 93 ASN A O 1
ATOM 700 N N . ASN A 1 94 ? -4.741 -7.421 8.752 1.00 92.50 94 ASN A N 1
ATOM 701 C CA . ASN A 1 94 ? -6.024 -7.969 8.283 1.00 92.50 94 ASN A CA 1
ATOM 702 C C . ASN A 1 94 ? -7.099 -6.897 7.972 1.00 92.50 94 ASN A C 1
ATOM 704 O O . ASN A 1 94 ? -8.300 -7.107 8.174 1.00 92.50 94 ASN A O 1
ATOM 708 N N . ILE A 1 95 ? -6.678 -5.744 7.454 1.00 93.94 95 ILE A N 1
ATOM 709 C CA . ILE A 1 95 ? -7.565 -4.637 7.088 1.00 93.94 95 ILE A CA 1
ATOM 710 C C . ILE A 1 95 ? -8.203 -4.918 5.725 1.00 93.94 95 ILE A C 1
ATOM 712 O O . ILE A 1 95 ? -7.529 -5.281 4.763 1.00 93.94 95 ILE A O 1
ATOM 716 N N . ARG A 1 96 ? -9.523 -4.733 5.629 1.00 95.75 96 ARG A N 1
ATOM 717 C CA . ARG A 1 96 ? -10.309 -5.112 4.440 1.00 95.75 96 ARG A CA 1
ATOM 718 C C . ARG A 1 96 ? -10.613 -3.974 3.479 1.00 95.75 96 ARG A C 1
ATOM 720 O O . ARG A 1 96 ? -10.938 -4.239 2.327 1.00 95.75 96 ARG A O 1
ATOM 727 N N . LEU A 1 97 ? -10.520 -2.734 3.937 1.00 96.19 97 LEU A N 1
ATOM 728 C CA . LEU A 1 97 ? -10.873 -1.550 3.165 1.00 96.19 97 LEU A CA 1
ATOM 729 C C . LEU A 1 97 ? -9.864 -0.452 3.482 1.00 96.19 97 LEU A C 1
ATOM 731 O O . LEU A 1 97 ? -9.685 -0.116 4.650 1.00 96.19 97 LEU A O 1
ATOM 735 N N . GLY A 1 98 ? -9.231 0.099 2.453 1.00 95.19 98 GLY A N 1
ATOM 736 C CA . GLY A 1 98 ? -8.299 1.210 2.603 1.00 95.19 98 GLY A CA 1
ATOM 737 C C . GLY A 1 98 ? -8.315 2.131 1.392 1.00 95.19 98 GLY A C 1
ATOM 738 O O . GLY A 1 98 ? -8.578 1.699 0.268 1.00 95.19 98 GLY A O 1
ATOM 739 N N . ARG A 1 99 ? -8.020 3.410 1.604 1.00 95.31 99 ARG A N 1
ATOM 740 C CA . ARG A 1 99 ? -7.775 4.377 0.537 1.00 95.31 99 ARG A CA 1
ATOM 741 C C . ARG A 1 99 ? -6.400 4.999 0.729 1.00 95.31 99 ARG A C 1
ATOM 743 O O . ARG A 1 99 ? -6.149 5.663 1.723 1.00 95.31 99 ARG A O 1
ATOM 750 N N . LEU A 1 100 ? -5.519 4.783 -0.235 1.00 93.25 100 LEU A N 1
ATOM 751 C CA . LEU A 1 100 ? -4.194 5.375 -0.280 1.00 93.25 100 LEU A CA 1
ATOM 752 C C . LEU A 1 100 ? -4.222 6.628 -1.154 1.00 93.25 100 LEU A C 1
ATOM 754 O O . LEU A 1 100 ? -4.474 6.548 -2.354 1.00 93.25 100 LEU A O 1
ATOM 758 N N . TYR A 1 101 ? -3.911 7.770 -0.562 1.00 90.25 101 TYR A N 1
ATOM 759 C CA . TYR A 1 101 ? -3.686 9.024 -1.272 1.00 90.25 101 TYR A CA 1
ATOM 760 C C . TYR A 1 101 ? -2.200 9.160 -1.590 1.00 90.25 101 TYR A C 1
ATOM 762 O O . TYR A 1 101 ? -1.395 8.929 -0.695 1.00 90.25 101 TYR A O 1
ATOM 770 N N . ILE A 1 102 ? -1.823 9.528 -2.819 1.00 89.38 102 ILE A N 1
ATOM 771 C CA . ILE A 1 102 ? -0.412 9.705 -3.219 1.00 89.38 102 ILE A CA 1
ATOM 772 C C . ILE A 1 102 ? -0.178 11.016 -3.980 1.00 89.38 102 ILE A C 1
ATOM 774 O O . ILE A 1 102 ? -1.064 11.502 -4.687 1.00 89.38 102 ILE A O 1
ATOM 778 N N . ASN A 1 103 ? 1.037 11.566 -3.891 1.00 86.44 103 ASN A N 1
ATOM 779 C CA . ASN A 1 103 ? 1.459 12.753 -4.655 1.00 86.44 103 ASN A CA 1
ATOM 780 C C . ASN A 1 103 ? 2.100 12.407 -6.015 1.00 86.44 103 ASN A C 1
ATOM 782 O O . ASN A 1 103 ? 2.365 13.303 -6.822 1.00 86.44 103 ASN A O 1
ATOM 786 N N . TYR A 1 104 ? 2.335 11.123 -6.305 1.00 84.44 104 TYR A N 1
ATOM 787 C CA . TYR A 1 104 ? 2.912 10.699 -7.577 1.00 84.44 104 TYR A CA 1
ATOM 788 C C . TYR A 1 104 ? 1.867 10.733 -8.698 1.00 84.44 104 TYR A C 1
ATOM 790 O O . TYR A 1 104 ? 0.965 9.899 -8.784 1.00 84.44 104 TYR A O 1
ATOM 798 N N . LYS A 1 105 ? 2.003 11.728 -9.582 1.00 83.75 105 LYS A N 1
ATOM 799 C CA . LYS A 1 105 ? 0.992 12.099 -10.590 1.00 83.75 105 LYS A CA 1
ATOM 800 C C . LYS A 1 105 ? 0.591 10.968 -11.543 1.00 83.75 105 LYS A C 1
ATOM 802 O O . LYS A 1 105 ? -0.529 10.964 -12.046 1.00 83.75 105 LYS A O 1
ATOM 807 N N . SER A 1 106 ? 1.484 10.014 -11.795 1.00 84.12 106 SER A N 1
ATOM 808 C CA . SER A 1 106 ? 1.224 8.897 -12.711 1.00 84.12 106 SER A CA 1
ATOM 809 C C . SER A 1 106 ? 0.352 7.794 -12.094 1.00 84.12 106 SER A C 1
ATOM 811 O O . SER A 1 106 ? -0.144 6.929 -12.824 1.00 84.12 106 SER A O 1
ATOM 813 N N . GLY A 1 107 ? 0.101 7.822 -10.780 1.00 87.06 107 GLY A N 1
ATOM 814 C CA . GLY A 1 107 ? -0.488 6.689 -10.064 1.00 87.06 107 GLY A CA 1
ATOM 815 C C . GLY A 1 107 ? 0.531 5.572 -9.834 1.00 87.06 107 GLY A C 1
ATOM 816 O O . GLY A 1 107 ? 1.720 5.766 -10.082 1.00 87.06 107 GLY A O 1
ATOM 817 N N . ALA A 1 108 ? 0.047 4.393 -9.441 1.00 88.50 108 ALA A N 1
ATOM 818 C CA . ALA A 1 108 ? 0.888 3.210 -9.274 1.00 88.50 108 ALA A CA 1
ATOM 819 C C . ALA A 1 108 ? 1.793 2.975 -10.494 1.00 88.50 108 ALA A C 1
ATOM 821 O O . ALA A 1 108 ? 1.345 2.996 -11.649 1.00 88.50 108 ALA A O 1
ATOM 822 N N . CYS A 1 109 ? 3.087 2.781 -10.236 1.00 86.44 109 CYS A N 1
ATOM 823 C CA . CYS A 1 109 ? 4.045 2.487 -11.290 1.00 86.44 109 CYS A CA 1
ATOM 824 C C . CYS A 1 109 ? 3.881 1.038 -11.778 1.00 86.44 109 CYS A C 1
ATOM 826 O O . CYS A 1 109 ? 3.284 0.196 -11.104 1.00 86.44 109 CYS A O 1
ATOM 828 N N . GLY A 1 110 ? 4.455 0.722 -12.942 1.00 83.25 110 GLY A N 1
ATOM 829 C CA . GLY A 1 110 ? 4.284 -0.601 -13.547 1.00 83.25 110 GLY A CA 1
ATOM 830 C C . GLY A 1 110 ? 4.841 -1.776 -12.720 1.00 83.25 110 GLY A C 1
ATOM 831 O O . GLY A 1 110 ? 4.531 -2.928 -13.004 1.00 83.25 110 GLY A O 1
ATOM 832 N N . TYR A 1 111 ? 5.730 -1.494 -11.754 1.00 85.62 111 TYR A N 1
ATOM 833 C CA . TYR A 1 111 ? 6.313 -2.503 -10.866 1.00 85.62 111 TYR A CA 1
ATOM 834 C C . TYR A 1 111 ? 5.342 -2.859 -9.736 1.00 85.62 111 TYR A C 1
ATOM 836 O O . TYR A 1 111 ? 5.446 -3.935 -9.155 1.00 85.62 111 TYR A O 1
ATOM 844 N N . CYS A 1 112 ? 4.408 -1.956 -9.426 1.00 88.31 112 CYS A N 1
ATOM 845 C CA . CYS A 1 112 ? 3.371 -2.148 -8.420 1.00 88.31 112 CYS A CA 1
ATOM 846 C C . CYS A 1 112 ? 2.090 -2.709 -9.040 1.00 88.31 112 CYS A C 1
ATOM 848 O O . CYS A 1 112 ? 1.490 -3.602 -8.470 1.00 88.31 112 CYS A O 1
ATOM 850 N N . ASP A 1 113 ? 1.665 -2.234 -10.212 1.00 86.69 113 ASP A N 1
ATOM 851 C CA . ASP A 1 113 ? 0.444 -2.743 -10.866 1.00 86.69 113 ASP A CA 1
ATOM 852 C C . ASP A 1 113 ? 0.678 -3.971 -11.774 1.00 86.69 113 ASP A C 1
ATOM 854 O O . ASP A 1 113 ? -0.234 -4.448 -12.445 1.00 86.69 113 ASP A O 1
ATOM 858 N N . GLY A 1 114 ? 1.914 -4.475 -11.818 1.00 81.94 114 GLY A N 1
ATOM 859 C CA . GLY A 1 114 ? 2.296 -5.691 -12.532 1.00 81.94 114 GLY A CA 1
ATOM 860 C C . GLY A 1 114 ? 2.483 -5.576 -14.036 1.00 81.94 114 GLY A C 1
ATOM 861 O O . GLY A 1 114 ? 2.841 -6.577 -14.667 1.00 81.94 114 GLY A O 1
ATOM 862 N N . ARG A 1 115 ? 2.347 -4.381 -14.626 1.00 83.62 115 ARG A N 1
ATOM 863 C CA . ARG A 1 115 ? 2.638 -4.163 -16.055 1.00 83.62 115 ARG A CA 1
ATOM 864 C C . ARG A 1 115 ? 4.071 -4.532 -16.448 1.00 83.62 115 ARG A C 1
ATOM 866 O O . ARG A 1 115 ? 4.262 -5.053 -17.542 1.00 83.62 115 ARG A O 1
ATOM 873 N N . TRP A 1 116 ? 5.060 -4.309 -15.579 1.00 79.06 116 TRP A N 1
ATOM 874 C CA . TRP A 1 116 ? 6.465 -4.665 -15.854 1.00 79.06 116 TRP A CA 1
ATOM 875 C C . TRP A 1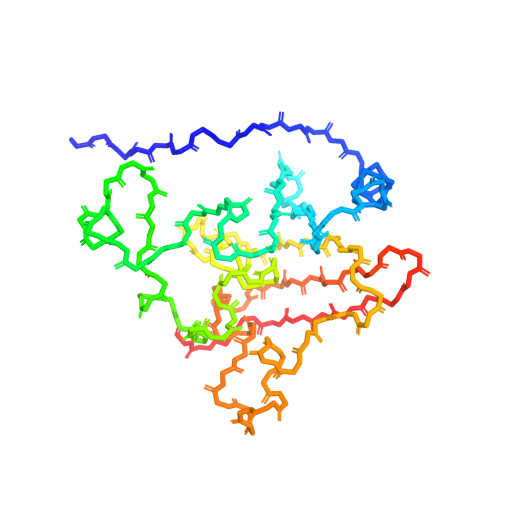 116 ? 6.776 -6.158 -15.664 1.00 79.06 116 TRP A C 1
ATOM 877 O O . TRP A 1 116 ? 7.802 -6.624 -16.148 1.00 79.06 116 TRP A O 1
ATOM 887 N N . TYR A 1 117 ? 5.891 -6.917 -15.011 1.00 75.31 117 TYR A N 1
ATOM 888 C CA . TYR A 1 117 ? 6.081 -8.344 -14.717 1.00 75.31 117 TYR A CA 1
ATOM 889 C C . TYR A 1 117 ? 5.071 -9.248 -15.434 1.00 75.31 117 TYR A C 1
ATOM 891 O O . TYR A 1 117 ? 4.882 -10.397 -15.039 1.00 75.31 117 TYR A O 1
ATOM 899 N N . HIS A 1 118 ? 4.381 -8.733 -16.458 1.00 75.12 118 HIS A N 1
ATOM 900 C CA . HIS A 1 118 ? 3.331 -9.455 -17.187 1.00 75.12 118 HIS A CA 1
ATOM 901 C C . HIS A 1 118 ? 2.256 -10.076 -16.265 1.00 75.12 118 HIS A C 1
ATOM 903 O O . HIS A 1 118 ? 1.721 -11.142 -16.557 1.00 75.12 118 HIS A O 1
ATOM 909 N N . GLY A 1 119 ? 1.944 -9.401 -15.150 1.00 64.69 119 GLY A N 1
ATOM 910 C CA . GLY A 1 119 ? 0.919 -9.817 -14.186 1.00 64.69 119 GLY A CA 1
ATOM 911 C C . GLY A 1 119 ? 1.384 -10.734 -13.046 1.00 64.69 119 GLY A C 1
ATOM 912 O O . GLY A 1 119 ? 0.547 -11.102 -12.232 1.00 64.69 119 GLY A O 1
ATOM 913 N N . GLY A 1 120 ? 2.673 -11.089 -12.952 1.00 63.59 120 GLY A N 1
ATOM 914 C CA . GLY A 1 120 ? 3.190 -11.994 -11.905 1.00 63.59 120 GLY A CA 1
ATOM 915 C C . GLY A 1 120 ? 3.566 -11.344 -10.563 1.00 63.59 120 GLY A C 1
ATOM 916 O O . GLY A 1 120 ? 3.974 -12.045 -9.643 1.00 63.59 120 GLY A O 1
ATOM 917 N N . VAL A 1 121 ? 3.493 -10.016 -10.471 1.00 77.31 121 VAL A N 1
ATOM 918 C CA . VAL A 1 121 ? 3.817 -9.219 -9.279 1.00 77.31 121 VAL A CA 1
ATOM 919 C C . VAL A 1 121 ? 2.888 -8.018 -9.293 1.00 77.31 121 VAL A C 1
ATOM 921 O O . VAL A 1 121 ? 3.019 -7.184 -10.185 1.00 77.31 121 VAL A O 1
ATOM 924 N N . ASN A 1 122 ? 1.951 -7.914 -8.358 1.00 88.44 122 ASN A N 1
ATOM 925 C CA . ASN A 1 122 ? 1.023 -6.788 -8.327 1.00 88.44 122 ASN A CA 1
ATOM 926 C C . ASN A 1 122 ? 0.559 -6.438 -6.899 1.00 88.44 122 ASN A C 1
ATOM 928 O O . ASN A 1 122 ? 0.732 -7.208 -5.952 1.00 88.44 122 ASN A O 1
ATOM 932 N N . ILE A 1 123 ? -0.011 -5.241 -6.743 1.00 93.81 123 ILE A N 1
ATOM 933 C CA . ILE A 1 123 ? -0.597 -4.742 -5.489 1.00 93.81 123 ILE A CA 1
ATOM 934 C C . ILE A 1 123 ? -1.648 -5.726 -4.960 1.00 93.81 123 ILE A C 1
ATOM 936 O O . ILE A 1 123 ? -1.744 -5.936 -3.751 1.00 93.81 123 ILE A O 1
ATOM 940 N N . GLU A 1 124 ? -2.431 -6.335 -5.851 1.00 94.94 124 GLU A N 1
ATOM 941 C CA . GLU A 1 124 ? -3.463 -7.316 -5.526 1.00 94.94 124 GLU A CA 1
ATOM 942 C C . GLU A 1 124 ? -2.907 -8.521 -4.766 1.00 94.94 124 GLU A C 1
ATOM 944 O O . GLU A 1 124 ? -3.548 -8.988 -3.824 1.00 94.94 124 GLU A O 1
ATOM 949 N N . ASP A 1 125 ? -1.713 -8.998 -5.109 1.00 94.06 125 ASP A N 1
ATOM 950 C CA . ASP A 1 125 ? -1.088 -10.117 -4.409 1.00 94.06 125 ASP A CA 1
ATOM 951 C C . ASP A 1 125 ? -0.615 -9.732 -3.000 1.00 94.06 125 ASP A C 1
ATOM 953 O O . ASP A 1 125 ? -0.654 -10.557 -2.081 1.00 94.06 125 ASP A O 1
ATOM 957 N N . ALA A 1 126 ? -0.209 -8.475 -2.810 1.00 94.00 126 ALA A N 1
ATOM 958 C CA . ALA A 1 126 ? 0.239 -7.955 -1.520 1.00 94.00 126 ALA A CA 1
ATOM 959 C C . ALA A 1 126 ? -0.918 -7.632 -0.562 1.00 94.00 126 ALA A C 1
ATOM 961 O O . ALA A 1 126 ? -0.698 -7.504 0.643 1.00 94.00 126 ALA A O 1
ATOM 962 N N . LEU A 1 127 ? -2.149 -7.519 -1.065 1.00 96.19 127 LEU A N 1
ATOM 963 C CA . LEU A 1 127 ? -3.345 -7.294 -0.255 1.00 96.19 127 LEU A CA 1
ATOM 964 C C . LEU A 1 127 ? -3.823 -8.589 0.428 1.00 96.19 127 LEU A C 1
ATOM 966 O O . LEU A 1 127 ? -3.590 -9.693 -0.067 1.00 96.19 127 LEU A O 1
ATOM 970 N N . PRO A 1 128 ? -4.542 -8.496 1.562 1.00 95.19 128 PRO A N 1
ATOM 971 C CA . PRO A 1 128 ? -5.281 -9.642 2.072 1.00 95.19 128 PRO A CA 1
ATOM 972 C C . PRO A 1 128 ? -6.413 -10.021 1.104 1.00 95.19 128 PRO A C 1
ATOM 974 O O . PRO A 1 128 ? -7.081 -9.154 0.541 1.00 95.19 128 PRO A O 1
ATOM 977 N N . HIS A 1 129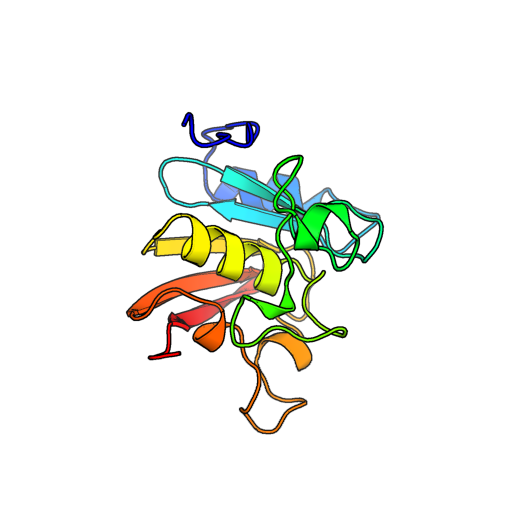 ? -6.670 -11.321 0.942 1.00 95.38 129 HIS A N 1
ATOM 978 C CA . HIS A 1 129 ? -7.654 -11.833 -0.020 1.00 95.38 129 HIS A CA 1
ATOM 979 C C . HIS A 1 129 ? -9.025 -11.148 0.097 1.00 95.38 129 HIS A C 1
ATOM 981 O O . HIS A 1 129 ? -9.648 -11.158 1.162 1.00 95.38 129 HIS A O 1
ATOM 987 N N . GLY A 1 130 ? -9.506 -10.574 -1.007 1.00 96.38 130 GLY A N 1
ATOM 988 C CA . GLY A 1 130 ? -10.785 -9.867 -1.098 1.00 96.38 130 GLY A CA 1
ATOM 989 C C . GLY A 1 130 ? -10.810 -8.468 -0.471 1.00 96.38 130 GLY A C 1
ATOM 990 O O . GLY A 1 130 ? -11.854 -7.815 -0.508 1.00 96.38 130 GLY A O 1
ATOM 991 N N . ALA A 1 131 ? -9.703 -7.986 0.103 1.00 97.19 131 ALA A N 1
ATOM 992 C CA . ALA A 1 131 ? -9.606 -6.605 0.565 1.00 97.19 131 ALA A CA 1
ATOM 993 C C . ALA A 1 131 ? -9.582 -5.632 -0.617 1.00 97.19 131 ALA A C 1
ATOM 995 O O . ALA A 1 131 ? -9.099 -5.973 -1.694 1.00 97.19 131 ALA A O 1
ATOM 996 N N . GLN A 1 132 ? -10.097 -4.421 -0.417 1.00 98.00 132 GLN A N 1
ATOM 997 C CA . GLN A 1 132 ? -10.149 -3.391 -1.452 1.00 98.00 132 GLN A CA 1
ATOM 998 C C . GLN A 1 132 ? -9.266 -2.212 -1.060 1.00 98.00 132 GLN A C 1
ATOM 1000 O O . GLN A 1 132 ? -9.425 -1.644 0.024 1.00 98.00 132 GLN A O 1
ATOM 1005 N N . LEU A 1 133 ? -8.372 -1.837 -1.971 1.00 97.25 133 LEU A N 1
ATOM 1006 C CA . LEU A 1 133 ? -7.532 -0.653 -1.861 1.00 97.25 133 LEU A CA 1
ATOM 1007 C C . LEU A 1 133 ? -7.850 0.301 -3.010 1.00 97.25 133 LEU A C 1
ATOM 1009 O O . LEU A 1 133 ? -7.714 -0.053 -4.181 1.00 97.25 133 LEU A O 1
ATOM 1013 N N . TRP A 1 134 ? -8.251 1.526 -2.684 1.00 96.31 134 TRP A N 1
ATOM 1014 C CA . TRP A 1 134 ? -8.341 2.612 -3.660 1.00 96.31 134 TRP A CA 1
ATOM 1015 C C . TRP A 1 134 ? -7.064 3.436 -3.609 1.00 96.31 134 TRP A C 1
ATOM 1017 O O . TRP A 1 134 ? -6.766 4.015 -2.573 1.00 96.31 134 TRP A O 1
ATOM 1027 N N . VAL A 1 135 ? -6.333 3.526 -4.715 1.00 94.31 135 VAL A N 1
ATOM 1028 C CA . VAL A 1 135 ? -5.194 4.437 -4.849 1.00 94.31 135 VAL A CA 1
ATOM 1029 C C . VAL A 1 135 ? -5.669 5.696 -5.565 1.00 94.31 135 VAL A C 1
ATOM 1031 O O . VAL A 1 135 ? -6.059 5.641 -6.733 1.00 94.31 135 VAL A O 1
ATOM 1034 N N . THR A 1 136 ? -5.653 6.821 -4.859 1.00 92.69 136 THR A N 1
ATOM 1035 C CA . THR A 1 136 ? -6.090 8.136 -5.329 1.00 92.69 136 THR A CA 1
ATOM 1036 C C . THR A 1 136 ? -4.877 9.043 -5.503 1.00 92.69 136 THR A C 1
ATOM 1038 O O . THR A 1 136 ? -4.175 9.361 -4.546 1.00 92.69 136 THR A O 1
ATOM 1041 N N . VAL A 1 137 ? -4.630 9.480 -6.735 1.00 89.62 137 VAL A N 1
ATOM 1042 C CA . VAL A 1 137 ? -3.646 10.533 -7.011 1.00 89.62 137 VAL A CA 1
ATOM 1043 C C . VAL A 1 137 ? -4.249 11.865 -6.577 1.00 89.62 137 VAL A C 1
ATOM 1045 O O . VAL A 1 137 ? -5.376 12.162 -6.971 1.00 89.62 137 VAL A O 1
ATOM 1048 N N . ALA A 1 138 ? -3.516 12.668 -5.805 1.00 79.25 138 ALA A N 1
ATOM 1049 C CA . ALA A 1 138 ? -3.976 13.994 -5.391 1.00 79.25 138 ALA A CA 1
ATOM 1050 C C . ALA A 1 138 ? -4.341 14.863 -6.613 1.00 79.25 138 ALA A C 1
ATOM 1052 O O . ALA A 1 138 ? -3.532 15.033 -7.530 1.00 79.25 138 ALA A O 1
ATOM 1053 N N . GLY A 1 139 ? -5.575 15.373 -6.647 1.00 77.06 139 GLY A N 1
ATOM 1054 C CA . GLY A 1 139 ? -6.156 16.113 -7.771 1.00 77.06 139 GLY A CA 1
ATOM 1055 C C . GLY A 1 139 ? -6.349 15.288 -9.048 1.00 77.06 139 GLY A C 1
ATOM 1056 O O . GLY A 1 139 ? -6.491 15.859 -10.130 1.00 77.06 139 GLY A O 1
ATOM 1057 N N . GLY A 1 140 ? -6.293 13.959 -8.958 1.00 83.25 140 GLY A N 1
ATOM 1058 C CA . GLY A 1 140 ? -6.192 13.067 -10.106 1.00 83.25 140 GLY A CA 1
ATOM 1059 C C . GLY A 1 140 ? -7.134 11.868 -10.058 1.00 83.25 140 GLY A C 1
ATOM 1060 O O . GLY A 1 140 ? -8.197 11.868 -9.438 1.00 83.25 140 GLY A O 1
ATOM 1061 N N . ARG A 1 141 ? -6.748 10.823 -10.794 1.00 89.94 141 ARG A N 1
ATOM 1062 C CA . ARG A 1 141 ? -7.544 9.598 -10.924 1.00 89.94 141 ARG A CA 1
ATOM 1063 C C . ARG A 1 141 ? -7.504 8.754 -9.653 1.00 89.94 141 ARG A C 1
ATOM 1065 O O . ARG A 1 141 ? -6.509 8.734 -8.931 1.00 89.94 141 ARG A O 1
ATOM 1072 N N . THR A 1 142 ? -8.562 7.972 -9.464 1.00 92.94 142 THR A N 1
ATOM 1073 C CA . THR A 1 142 ? -8.609 6.891 -8.476 1.00 92.94 142 THR A CA 1
ATOM 1074 C C . THR A 1 142 ? -8.670 5.544 -9.186 1.00 92.94 142 THR A C 1
ATOM 1076 O O . THR A 1 142 ? -9.480 5.363 -10.094 1.00 92.94 142 THR A O 1
ATOM 1079 N N . VAL A 1 143 ? -7.832 4.598 -8.764 1.00 94.81 143 VAL A N 1
ATOM 1080 C CA . VAL A 1 143 ? -7.811 3.212 -9.254 1.00 94.81 143 VAL A CA 1
ATOM 1081 C C . VAL A 1 143 ? -8.100 2.272 -8.089 1.00 94.81 143 VAL A C 1
ATOM 1083 O O . VAL A 1 143 ? -7.627 2.505 -6.980 1.00 94.81 143 VAL A O 1
ATOM 1086 N N . ARG A 1 144 ? -8.896 1.225 -8.320 1.00 95.81 144 ARG A N 1
ATOM 1087 C CA . ARG A 1 144 ? -9.232 0.221 -7.303 1.00 95.81 144 ARG A CA 1
ATOM 1088 C C . ARG A 1 144 ? -8.484 -1.083 -7.571 1.00 95.81 144 ARG A C 1
ATOM 1090 O O . ARG A 1 144 ? -8.579 -1.600 -8.679 1.00 95.81 144 ARG A O 1
ATOM 1097 N N . TYR A 1 145 ? -7.873 -1.629 -6.526 1.00 95.44 145 TYR A N 1
ATOM 1098 C CA . TYR A 1 145 ? -7.220 -2.936 -6.479 1.00 95.44 145 TYR A CA 1
ATOM 1099 C C . TYR A 1 145 ? -7.976 -3.852 -5.510 1.00 95.44 145 TYR A C 1
ATOM 1101 O O . TYR A 1 145 ? -8.504 -3.380 -4.496 1.00 95.44 145 TYR A O 1
ATOM 1109 N N . VAL A 1 146 ? -8.060 -5.147 -5.823 1.00 96.69 146 VAL A N 1
ATOM 1110 C CA . VAL A 1 146 ? -8.760 -6.147 -5.000 1.00 96.69 146 VAL A CA 1
ATOM 1111 C C . VAL A 1 146 ? -7.826 -7.315 -4.720 1.00 96.69 146 VAL A C 1
ATOM 1113 O O . VAL A 1 146 ? -7.255 -7.863 -5.651 1.00 96.69 146 VAL A O 1
ATOM 1116 N N . GLY A 1 147 ? -7.686 -7.699 -3.451 1.00 95.69 147 GLY A N 1
ATOM 1117 C CA . GLY A 1 147 ? -6.706 -8.698 -3.037 1.00 95.69 147 GLY A CA 1
ATOM 1118 C C . GLY A 1 147 ? -6.951 -10.094 -3.611 1.00 95.69 147 GLY A C 1
ATOM 1119 O O . GLY A 1 147 ? -8.055 -10.638 -3.483 1.00 95.69 147 GLY A O 1
ATOM 1120 N N . ASN A 1 148 ? -5.905 -10.685 -4.185 1.00 92.62 148 ASN A N 1
ATOM 1121 C CA . ASN A 1 148 ? -5.919 -12.023 -4.774 1.00 92.62 148 ASN A CA 1
ATOM 1122 C C . ASN A 1 148 ? -5.906 -13.133 -3.707 1.00 92.62 148 ASN A C 1
ATOM 1124 O O . ASN A 1 148 ? -5.769 -12.893 -2.506 1.00 92.62 148 ASN A O 1
ATOM 1128 N N . ARG A 1 149 ? -6.088 -14.388 -4.143 1.00 80.69 149 ARG A N 1
ATOM 1129 C CA . ARG A 1 149 ? -5.841 -15.584 -3.315 1.00 80.69 149 ARG A CA 1
ATOM 1130 C C . ARG A 1 149 ? -4.346 -15.924 -3.341 1.00 80.69 149 ARG A C 1
ATOM 1132 O O . ARG A 1 149 ? -3.964 -16.927 -3.934 1.00 80.69 149 ARG A O 1
ATOM 1139 N N . SER A 1 150 ? -3.521 -15.066 -2.762 1.00 63.78 150 SER A N 1
ATOM 1140 C CA . SER A 1 150 ? -2.059 -15.196 -2.688 1.00 63.78 150 SER A CA 1
ATOM 1141 C C . SER A 1 150 ? -1.575 -15.337 -1.252 1.00 63.78 150 SER A C 1
ATOM 1143 O O . SER A 1 150 ? -2.163 -14.705 -0.338 1.00 63.78 150 SER A O 1
#

pLDDT: mean 78.12, std 17.12, range [29.8, 98.0]

=== Feature glossary ===
The record interleaves many kinds of information about one protein. Here is each kind framed as the question it answers.

Q: What does the local fold look like, residue by residue?
A: The Foldseek 3Di string encodes local tertiary geometry as a 20-letter alphabet — one character per residue — derived from the relative positions of nearby Cα atoms. Unlike the amino-acid sequence, 3Di is a direct function of the 3D structure, so two proteins with the same fold have similar 3Di strings even at low sequence identity.

Q: Which residues are in helices, strands, or loops?
A: The SS8 string is DSSP's per-residue secondary-structure call. α-helix (H) means an i→i+4 H-bond ladder; β-strand (E) means the residue participates in a β-sheet; 3₁₀ (G) and π (I) are tighter and wider helices; T/S are turns/bends; '-' is loop.

Q: How big and how compact is the whole molecule?
A: Radius of gyration (Rg) is the root-mean-square distance of Cα atoms from their centroid — a single number for overall size and compactness. A globular domain of N residues has Rg ≈ 2.2·N^0.38 Å; an extended or disordered chain has a much larger Rg. The Cα contact count is the number of residue pairs whose Cα atoms are within 8 Å and are more than four positions apart in sequence — a standard proxy for tertiary packing density. The bounding box is the smallest axis-aligned box enclosing all Cα atoms.

Q: Where is each backbone atom in 3D?
A: Structure coordinates are given as 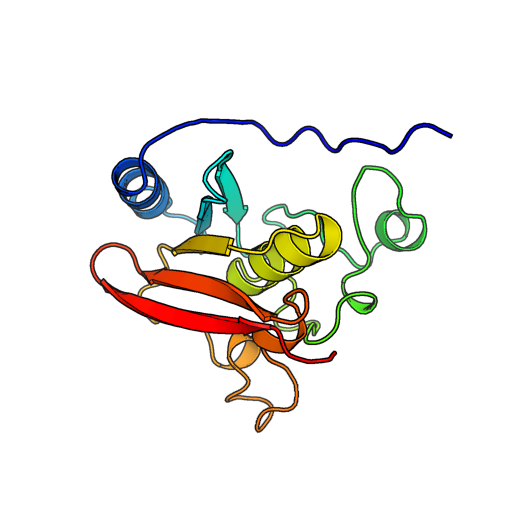an mmCIF _atom_site loop: one row per atom with element, residue name, chain id, sequence number, and x/y/z position in Å. Only the four main-chain atoms per residue are included here; side chains are omitted to keep the record compact.

Q: What is the amino-acid chain?
A: Primary structure: the covalent order of the twenty standard amino acids along the backbone. Two proteins with the same sequence will (almost always) fold to the same structure; two with 30% identity often share a fold but not the details.

Q: What if only a Cα trace is available?
A: Three-state secondary structure (P-SEA) collapses the eight DSSP classes into helix (a), strand (b), and coil (c). P-SEA assigns these from Cα geometry alone — distances and angles — without requiring backbone oxygens, so it works on any Cα trace.

Q: What family and function is it annotated with?
A: Database cross-references. InterPro integrates a dozen domain/family signature databases into unified entries with residue-range hits. GO terms attach function/process/location labels with evidence codes. CATH codes position the fold in a four-level structural taxonomy. Organism is the NCBI-taxonomy species name.

Q: How confident is the AlphaFold model at each residue?
A: pLDDT is the predicted lDDT-Cα score: AlphaFold's confidence that the local environment of each residue (all inter-atomic distances within 15 Å) is correctly placed. It is a per-residue number between 0 and 100, with higher meaning more reliable.

Q: How mobile is each atom in the crystal?
A: B-factor (Debye–Waller factor) reflects atomic displacement in the crystal lattice. It is an experimental observable (units Å²), not a prediction; low values mean the atom is pinned down, high values mean it moves or is heterogeneous across the crystal.

Q: Which residues are buried vs exposed?
A: SASA measures how much of the protein is reachable by solvent. It is computed by rolling a water-sized probe over the atomic surface and summing the exposed area (Å²). Per-residue SASA distinguishes core (buried, low SASA) from surface (exposed, high SASA) residues; total SASA is a whole-molecule size measure.

Q: What do the diagnostic plots show?
A: Plot images: a contact map (which residues are close in 3D, as an N×N binary image), a Ramachandran scatter (backbone torsion angles, revealing secondary-structure composition at a glance), and — for AlphaFold structures — a PAE heatmap (pairwise prediction confidence).

Q: What known structures does this most resemble?
A: The Foldseek neighbor list gives the closest experimentally determined structures in the PDB, ranked by structural alignment. TM-score near 1 means near-identical fold; near 0.3 means only rough topology match. This is how one finds what a novel AlphaFold prediction most resembles in the solved-structure universe.

Q: Are the domains correctly placed relative to each other?
A: Predicted aligned error is AlphaFold's pairwise confidence. Unlike pLDDT (per-residue), PAE is per-residue-pair and captures whether two parts of the structure are correctly placed relative to each other. Units are ångströms of expected positional error.

Q: What do the rendered images show?
A: Structure images are PyMOL renders from six orthogonal camera directions. Cartoon representation draws helices as coils and strands as arrows; sticks shows the backbone as bonds; surface shows the solvent-excluded envelope. Rainbow coloring maps sequence position to hue (blue→red, N→C); chain coloring assigns a distinct color per polypeptide.

Q: What are the backbone torsion angles?
A: φ (phi) and ψ (psi) are the two rotatable backbone dihedrals per residue: φ is the C(i-1)–N–Cα–C torsion, ψ is the N–Cα–C–N(i+1) torsion, both in degrees on (−180°, 180°]. α-helical residues cluster near (−60°, −45°); β-strand residues near (−120°, +130°). A Ramachandran plot is simply a scatter of (φ, ψ) for every residue.